Protein AF-A0AAE9SAF4-F1 (afdb_monomer)

pLDDT: mean 91.02, std 10.52, range [44.28, 98.19]

Mean predicted aligned error: 6.76 Å

Secondary structure (DSSP, 8-state):
----PPPHHHHHHHHHHHHHHHHHHHHHHHHHHHHHHHHHHHHHHHHTTT----HHIIIIIS----TTHHHHHHHHHHHHHHHHH--PPPPPP--

Sequence (95 aa):
MKTMRLSDSEAQIILERRAEQHHKKATFAFQVKSIQVANAYFEWAKKNSFLEPTFGTFVNSFCYEGDDKQLMQKAVLEIWHLVFSLQIPMEKPQC

Solvent-accessible surface area (backbone atoms only — not comparable to full-atom values): 5666 Å² total; per-residue (Å²): 132,86,80,82,75,72,50,72,67,58,48,48,54,51,51,52,53,50,51,51,54,50,48,55,51,53,51,52,52,48,56,56,48,31,54,54,50,33,51,54,47,50,62,50,18,68,77,57,82,60,56,71,58,43,70,65,46,38,43,72,72,68,55,54,80,56,96,53,41,73,62,44,39,51,50,27,36,54,51,48,56,56,60,72,72,58,80,80,81,80,79,76,81,83,128

Radius of gyration: 21.85 Å; Cα contacts (8 Å, |Δi|>4): 40; chains: 1; bounding box: 63×38×54 Å

Foldseek 3Di:
DPPPDDDPVRVVVVVVVVVVVVVVVVVVVLLVVLVVVLVVVQVVCVVVVNDQLDLCCVCPVVNDDDPCSVVSSVSSNVVVVVVVVDDDDDDDPDD

Organism: Acinetobacter pittii (NCBI:txid48296)

Structure (mmCIF, N/CA/C/O backbone):
data_AF-A0AAE9SAF4-F1
#
_entry.id   AF-A0AAE9SAF4-F1
#
loop_
_atom_site.group_PDB
_atom_site.id
_atom_site.type_symbol
_atom_site.label_atom_id
_atom_site.label_alt_id
_atom_site.label_comp_id
_atom_site.label_asym_id
_atom_site.label_entity_id
_atom_site.label_seq_id
_atom_site.pdbx_PDB_ins_code
_atom_site.Cartn_x
_atom_site.Cartn_y
_atom_site.Cartn_z
_atom_site.occupancy
_atom_site.B_iso_or_equiv
_atom_site.auth_seq_id
_atom_site.auth_comp_id
_atom_site.auth_asym_id
_atom_site.auth_atom_id
_atom_site.pdbx_PDB_model_num
ATOM 1 N N . MET A 1 1 ? -37.062 -11.584 32.138 1.00 44.28 1 MET A N 1
ATOM 2 C CA . MET A 1 1 ? -35.667 -11.397 31.678 1.00 44.28 1 MET A CA 1
ATOM 3 C C . MET A 1 1 ? -35.086 -10.184 32.390 1.00 44.28 1 MET A C 1
ATOM 5 O O . MET A 1 1 ? -35.651 -9.109 32.256 1.00 44.28 1 MET A O 1
ATOM 9 N N . LYS A 1 2 ? -34.023 -10.340 33.191 1.00 47.03 2 LYS A N 1
ATOM 10 C CA . LYS A 1 2 ? -33.295 -9.192 33.760 1.00 47.03 2 LYS A CA 1
ATOM 11 C C . LYS A 1 2 ? -32.511 -8.536 32.622 1.00 47.03 2 LYS A C 1
ATOM 13 O O . LYS A 1 2 ? -31.572 -9.138 32.114 1.00 47.03 2 LYS A O 1
ATOM 18 N N . THR A 1 3 ? -32.897 -7.336 32.203 1.00 56.91 3 THR A N 1
ATOM 19 C CA . THR A 1 3 ? -32.054 -6.505 31.338 1.00 56.91 3 THR A CA 1
ATOM 20 C C . THR A 1 3 ? -30.852 -6.052 32.156 1.00 56.91 3 THR A C 1
ATOM 22 O O . THR A 1 3 ? -30.992 -5.212 33.045 1.00 56.91 3 THR A O 1
ATOM 25 N N . MET A 1 4 ? -29.690 -6.648 31.899 1.00 67.44 4 MET A N 1
ATOM 26 C CA . MET A 1 4 ? -28.419 -6.202 32.462 1.00 67.44 4 MET A CA 1
ATOM 27 C C . MET A 1 4 ? -28.106 -4.839 31.832 1.00 67.44 4 MET A C 1
ATOM 29 O O . MET A 1 4 ? -27.768 -4.761 30.653 1.00 67.44 4 MET A O 1
ATOM 33 N N . ARG A 1 5 ? -28.337 -3.753 32.576 1.00 80.62 5 ARG A N 1
ATOM 34 C CA . ARG A 1 5 ? -27.937 -2.411 32.147 1.00 80.62 5 ARG A CA 1
ATOM 35 C C . ARG A 1 5 ? -26.446 -2.279 32.422 1.00 80.62 5 ARG A C 1
ATOM 37 O O . ARG A 1 5 ? -26.041 -2.380 33.575 1.00 80.62 5 ARG A O 1
ATOM 44 N N . LEU A 1 6 ? -25.666 -2.112 31.359 1.00 81.50 6 LEU A N 1
ATOM 45 C CA . LEU A 1 6 ? -24.255 -1.755 31.463 1.00 81.50 6 LEU A CA 1
ATOM 46 C C . LEU A 1 6 ? -24.149 -0.406 32.175 1.00 81.50 6 LEU A C 1
ATOM 48 O O . LEU A 1 6 ? -24.960 0.486 31.915 1.00 81.50 6 LEU A O 1
ATOM 52 N N . SER A 1 7 ? -23.164 -0.259 33.053 1.00 88.25 7 SER A N 1
ATOM 53 C CA . SER A 1 7 ? -22.745 1.068 33.498 1.00 88.25 7 SER A CA 1
ATOM 54 C C . SER A 1 7 ? -22.079 1.828 32.347 1.00 88.25 7 SER A C 1
ATOM 56 O O . SER A 1 7 ? -21.577 1.225 31.394 1.00 88.25 7 SER A O 1
ATOM 58 N N . ASP A 1 8 ? -22.046 3.156 32.438 1.00 87.88 8 ASP A N 1
ATOM 59 C CA . ASP A 1 8 ? -21.440 4.000 31.402 1.00 87.88 8 ASP A CA 1
ATOM 60 C C . ASP A 1 8 ? -19.954 3.664 31.187 1.00 87.88 8 ASP A C 1
ATOM 62 O O . ASP A 1 8 ? -19.467 3.677 30.057 1.00 87.88 8 ASP A O 1
ATOM 66 N N . SER A 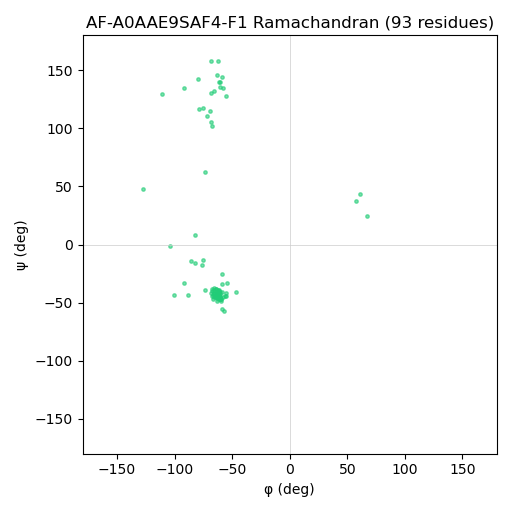1 9 ? -19.241 3.272 32.249 1.00 89.12 9 SER A N 1
ATOM 67 C CA . SER A 1 9 ? -17.843 2.833 32.164 1.00 89.12 9 SER A CA 1
ATOM 68 C C . SER A 1 9 ? -17.693 1.494 31.436 1.00 89.12 9 SER A C 1
ATOM 70 O O . SER A 1 9 ? -16.810 1.347 30.593 1.00 89.12 9 SER A O 1
ATOM 72 N N . GLU A 1 10 ? -18.569 0.522 31.697 1.00 89.12 10 GLU A N 1
ATOM 73 C CA . GLU A 1 10 ? -18.572 -0.756 30.976 1.00 89.12 10 GLU A CA 1
ATOM 74 C C . GLU A 1 10 ? -18.939 -0.569 29.500 1.00 89.12 10 GLU A C 1
ATOM 76 O O . GLU A 1 10 ? -18.330 -1.191 28.625 1.00 89.12 10 GLU A O 1
ATOM 81 N N . ALA A 1 11 ? -19.897 0.314 29.205 1.00 90.44 11 ALA A N 1
ATOM 82 C CA . ALA A 1 11 ? -20.262 0.667 27.838 1.00 90.44 11 ALA A CA 1
ATOM 83 C C . ALA A 1 11 ? -19.083 1.313 27.093 1.00 90.44 11 ALA A C 1
ATOM 85 O O . ALA A 1 11 ? -18.784 0.915 25.964 1.00 90.44 11 ALA A O 1
ATOM 86 N N . GLN A 1 12 ? -18.370 2.237 27.742 1.00 92.88 12 GLN A N 1
ATOM 87 C CA . GLN A 1 12 ? -17.194 2.895 27.178 1.00 92.88 12 GLN A CA 1
ATOM 88 C C . GLN A 1 12 ? -16.078 1.892 26.850 1.00 92.88 12 GLN A C 1
ATOM 90 O O . GLN A 1 12 ? -15.579 1.879 25.724 1.00 92.88 12 GLN A O 1
ATOM 95 N N . ILE A 1 13 ? -15.760 0.973 27.770 1.00 93.50 13 ILE A N 1
ATOM 96 C CA . ILE A 1 13 ? -14.756 -0.082 27.540 1.00 93.50 13 ILE A CA 1
ATOM 97 C C . ILE A 1 13 ? -15.138 -0.957 26.336 1.00 93.50 13 ILE A C 1
ATOM 99 O O . ILE A 1 13 ? -14.285 -1.342 25.533 1.00 93.50 13 ILE A O 1
ATOM 103 N N . ILE A 1 14 ? -16.422 -1.294 26.189 1.00 91.94 14 ILE A N 1
ATOM 104 C CA . ILE A 1 14 ? -16.902 -2.091 25.053 1.00 91.94 14 ILE A CA 1
ATOM 105 C C . ILE A 1 14 ? -16.748 -1.319 23.738 1.00 91.94 14 ILE A C 1
ATOM 107 O O . ILE A 1 14 ? -16.325 -1.908 22.739 1.00 91.94 14 ILE A O 1
ATOM 111 N N . LEU A 1 15 ? -17.083 -0.028 23.717 1.00 94.12 15 LEU A N 1
ATOM 112 C CA . LEU A 1 15 ? -16.950 0.815 22.527 1.00 94.12 15 LEU A CA 1
ATOM 113 C C . LEU A 1 15 ? -15.487 0.975 22.110 1.00 94.12 15 LEU A C 1
ATOM 115 O O . LEU A 1 15 ? -15.174 0.779 20.936 1.00 94.12 15 LEU A O 1
ATOM 119 N N . GLU A 1 16 ? -14.591 1.234 23.060 1.00 94.81 16 GLU A N 1
ATOM 120 C CA . GLU A 1 16 ? -13.151 1.343 22.808 1.00 94.81 16 GLU A CA 1
ATOM 121 C C . GLU A 1 16 ? -12.584 0.048 22.226 1.00 94.81 16 GLU A C 1
ATOM 123 O O . GLU A 1 16 ? -11.930 0.066 21.183 1.00 94.81 16 GLU A O 1
ATOM 128 N N . ARG A 1 17 ? -12.921 -1.104 22.820 1.00 94.94 17 ARG A N 1
ATOM 129 C CA . ARG A 1 17 ? -12.491 -2.412 22.301 1.00 94.94 17 ARG A CA 1
ATOM 130 C C . ARG A 1 17 ? -13.018 -2.683 20.894 1.00 94.94 17 ARG A C 1
ATOM 132 O O . ARG A 1 17 ? -12.305 -3.250 20.067 1.00 94.94 17 ARG A O 1
ATOM 139 N N . ARG A 1 18 ? -14.261 -2.292 20.593 1.00 94.06 18 ARG A N 1
ATOM 140 C CA . ARG A 1 18 ? -14.830 -2.430 19.241 1.00 94.06 18 ARG A CA 1
ATOM 141 C C . ARG A 1 18 ? -14.117 -1.527 18.240 1.00 94.06 18 ARG A C 1
ATOM 143 O O . ARG A 1 18 ? -13.806 -1.988 17.143 1.00 94.06 18 ARG A O 1
ATOM 150 N N . ALA A 1 19 ? -13.836 -0.282 18.617 1.00 95.12 19 ALA A N 1
ATOM 151 C CA . ALA A 1 19 ? -13.090 0.656 17.788 1.00 95.12 19 ALA A CA 1
ATOM 152 C C . ALA A 1 19 ? -11.673 0.138 17.501 1.00 95.12 19 ALA A C 1
ATOM 154 O O . ALA A 1 19 ? -11.245 0.136 16.349 1.00 95.12 19 ALA A O 1
ATOM 155 N N . GLU A 1 20 ? -10.985 -0.399 18.511 1.00 95.94 20 GLU A N 1
ATOM 156 C CA . GLU A 1 20 ? -9.660 -1.005 18.361 1.00 95.94 20 GLU A CA 1
ATOM 157 C C . GLU A 1 20 ? -9.687 -2.203 17.399 1.00 95.94 20 GLU A C 1
ATOM 159 O O . GLU A 1 20 ? -8.864 -2.303 16.486 1.00 95.94 20 GLU A O 1
ATOM 164 N N . GLN A 1 21 ? -10.659 -3.106 17.556 1.00 95.81 21 GLN A N 1
ATOM 165 C CA . GLN A 1 21 ? -10.818 -4.253 16.660 1.00 95.81 21 GLN A CA 1
ATOM 166 C C . GLN A 1 21 ? -11.127 -3.825 15.223 1.00 95.81 21 GLN A C 1
ATOM 168 O O . GLN A 1 21 ? -10.581 -4.400 14.279 1.00 95.81 21 GLN A O 1
ATOM 173 N N . HIS A 1 22 ? -11.990 -2.824 15.047 1.00 95.88 22 HIS A N 1
ATOM 174 C CA . HIS A 1 22 ? -12.305 -2.278 13.733 1.00 95.88 22 HIS A CA 1
ATOM 175 C C . HIS A 1 22 ? -11.069 -1.641 13.090 1.00 95.88 22 HIS A C 1
ATOM 177 O O . HIS A 1 22 ? -10.771 -1.919 11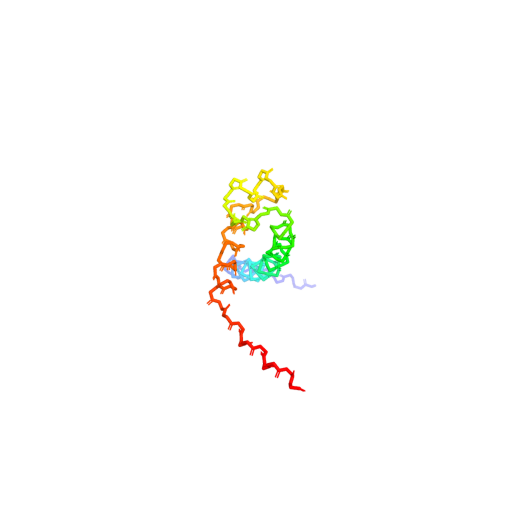.931 1.00 95.88 22 HIS A O 1
ATOM 183 N N . HIS A 1 23 ? -10.305 -0.863 13.859 1.00 95.88 23 HIS A N 1
ATOM 184 C CA . HIS A 1 23 ? -9.063 -0.256 13.400 1.00 95.88 23 HIS A CA 1
ATOM 185 C C . HIS A 1 23 ? -8.047 -1.316 12.965 1.00 95.88 23 HIS A C 1
ATOM 187 O O . HIS A 1 23 ? -7.544 -1.245 11.851 1.00 95.88 23 HIS A O 1
ATOM 193 N N . LYS A 1 24 ? -7.812 -2.359 13.772 1.00 96.69 24 LYS A N 1
ATOM 194 C CA . LYS A 1 24 ? -6.910 -3.469 13.410 1.00 96.69 24 LYS A CA 1
ATOM 195 C C . LYS A 1 24 ? -7.301 -4.130 12.085 1.00 96.69 24 LYS A C 1
ATOM 197 O O . LYS A 1 24 ? -6.439 -4.372 11.243 1.00 96.69 24 LYS A O 1
ATOM 202 N N . LYS A 1 25 ? -8.598 -4.385 11.876 1.00 96.62 25 LYS A N 1
ATOM 203 C CA . LYS A 1 25 ? -9.109 -4.956 10.619 1.00 96.62 25 LYS A CA 1
ATOM 204 C C . LYS A 1 25 ? -8.922 -4.006 9.437 1.00 96.62 25 LYS A C 1
ATOM 206 O O . LYS A 1 25 ? -8.464 -4.446 8.387 1.00 96.62 25 LYS A O 1
ATOM 211 N N . ALA A 1 26 ? -9.245 -2.725 9.608 1.00 95.75 26 ALA A N 1
ATOM 212 C CA . ALA A 1 26 ? -9.073 -1.711 8.570 1.00 95.75 26 ALA A CA 1
ATOM 213 C C . ALA A 1 26 ? -7.593 -1.537 8.191 1.00 95.75 26 ALA A C 1
ATOM 215 O O . ALA A 1 26 ? -7.266 -1.486 7.009 1.00 95.75 26 ALA A O 1
ATOM 216 N N . THR A 1 27 ? -6.696 -1.537 9.178 1.00 96.56 27 THR A N 1
ATOM 217 C CA . THR A 1 27 ? -5.246 -1.471 8.968 1.00 96.56 27 THR A CA 1
ATOM 218 C C . THR A 1 27 ? -4.741 -2.680 8.189 1.00 96.56 27 THR A C 1
ATOM 220 O O . THR A 1 27 ? -4.010 -2.511 7.217 1.00 96.56 27 THR A O 1
ATOM 223 N N . PHE A 1 28 ? -5.165 -3.894 8.547 1.00 97.44 28 PHE A N 1
ATOM 224 C CA . PHE A 1 28 ? -4.781 -5.088 7.792 1.00 97.44 28 PHE A CA 1
ATOM 225 C C . PHE A 1 28 ? -5.321 -5.060 6.353 1.00 97.44 28 PHE A C 1
ATOM 227 O O . PHE A 1 28 ? -4.592 -5.352 5.408 1.00 97.44 28 PHE A O 1
ATOM 234 N N . ALA A 1 29 ? -6.576 -4.642 6.163 1.00 97.56 29 ALA A N 1
ATOM 235 C CA . ALA A 1 29 ? -7.155 -4.479 4.831 1.00 97.56 29 ALA A CA 1
ATOM 236 C C . ALA A 1 29 ? -6.375 -3.452 3.991 1.00 97.56 29 ALA A C 1
ATOM 238 O O . ALA A 1 29 ? -6.107 -3.699 2.815 1.00 97.56 29 ALA A O 1
ATOM 23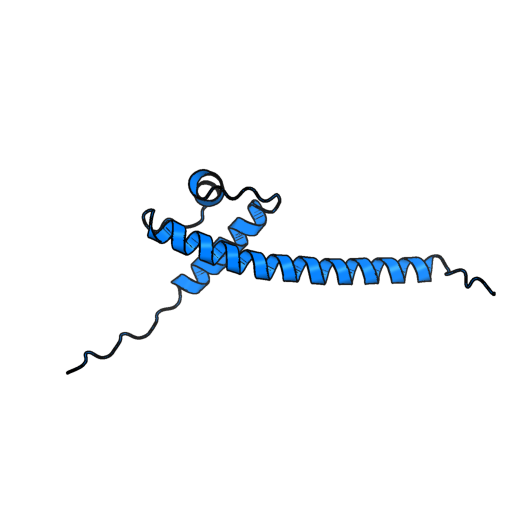9 N N . PHE A 1 30 ? -5.954 -2.338 4.598 1.00 97.69 30 PHE A N 1
ATOM 240 C CA . PHE A 1 30 ? -5.099 -1.344 3.952 1.00 97.69 30 PHE A CA 1
ATOM 241 C C . PHE A 1 30 ? -3.739 -1.932 3.545 1.00 97.69 30 PHE A C 1
ATOM 243 O O . PHE A 1 30 ? -3.311 -1.722 2.415 1.00 97.69 30 PHE A O 1
ATOM 250 N N . GLN A 1 31 ? -3.087 -2.705 4.420 1.00 97.38 31 GLN A N 1
ATOM 251 C CA . GLN A 1 31 ? -1.800 -3.353 4.128 1.00 97.38 31 GLN A CA 1
ATOM 252 C C . GLN A 1 31 ? -1.890 -4.335 2.953 1.00 97.38 31 GLN A C 1
ATOM 254 O O . GLN A 1 31 ? -1.030 -4.351 2.079 1.00 97.38 31 GLN A O 1
ATOM 259 N N . VAL A 1 32 ? -2.944 -5.151 2.901 1.00 98.06 32 VAL A N 1
ATOM 260 C CA . VAL A 1 32 ? -3.154 -6.072 1.774 1.00 98.06 32 VAL A CA 1
ATOM 261 C C . VAL A 1 32 ? -3.401 -5.288 0.485 1.00 98.06 32 VAL A C 1
ATOM 263 O O . VAL A 1 32 ? -2.802 -5.587 -0.550 1.00 98.06 32 VAL A O 1
ATOM 266 N N . LYS A 1 33 ? -4.244 -4.252 0.552 1.00 97.94 33 LYS A N 1
ATOM 267 C CA . LYS A 1 33 ? -4.545 -3.386 -0.591 1.00 97.94 33 LYS A CA 1
ATOM 268 C C . LYS A 1 33 ? -3.292 -2.674 -1.103 1.00 97.94 33 LYS A C 1
ATOM 270 O O . LYS A 1 33 ? -3.105 -2.608 -2.313 1.00 97.94 33 LYS A O 1
ATOM 275 N N . SER A 1 34 ? -2.411 -2.185 -0.228 1.00 98.12 34 SER A N 1
ATOM 276 C CA . SER A 1 34 ? -1.194 -1.485 -0.654 1.00 98.12 34 SER A CA 1
ATOM 277 C C . SER A 1 34 ? -0.235 -2.380 -1.427 1.00 98.12 34 SER A C 1
ATOM 279 O O . SER A 1 34 ? 0.306 -1.943 -2.438 1.00 98.12 34 SER A O 1
ATOM 281 N N . ILE A 1 35 ? -0.100 -3.649 -1.039 1.00 98.19 35 ILE A N 1
ATOM 282 C CA . ILE A 1 35 ? 0.688 -4.636 -1.790 1.00 98.19 35 ILE A CA 1
ATOM 283 C C . ILE A 1 35 ? 0.079 -4.879 -3.178 1.00 98.19 35 ILE A C 1
ATOM 285 O O . ILE A 1 35 ? 0.793 -4.893 -4.180 1.00 98.19 35 ILE A O 1
ATOM 289 N N . GLN A 1 36 ? -1.245 -5.037 -3.258 1.00 98.12 36 GLN A N 1
ATOM 290 C CA . GLN A 1 36 ? -1.943 -5.249 -4.532 1.00 98.12 36 GLN A CA 1
ATOM 291 C C . GLN A 1 36 ? -1.786 -4.051 -5.474 1.00 98.12 36 GLN A C 1
ATOM 293 O O . GLN A 1 36 ? -1.486 -4.223 -6.656 1.00 98.12 36 GLN A O 1
ATOM 298 N N . VAL A 1 37 ? -1.957 -2.838 -4.946 1.00 98.06 37 VAL A N 1
ATOM 299 C CA . VAL A 1 37 ? -1.805 -1.598 -5.711 1.00 98.06 37 VAL A CA 1
ATOM 300 C C . VAL A 1 37 ? -0.349 -1.382 -6.118 1.00 98.06 37 VAL A C 1
ATOM 302 O O . VAL A 1 37 ? -0.109 -0.976 -7.250 1.00 98.06 37 VAL A O 1
ATOM 305 N N . ALA A 1 38 ? 0.623 -1.707 -5.260 1.00 98.00 38 ALA A N 1
ATOM 306 C CA . ALA A 1 38 ? 2.039 -1.642 -5.615 1.00 98.00 38 ALA A CA 1
ATOM 307 C C . ALA A 1 38 ? 2.359 -2.566 -6.794 1.00 98.00 38 ALA A C 1
ATOM 309 O O . ALA A 1 38 ? 2.973 -2.126 -7.762 1.00 98.00 38 ALA A O 1
ATOM 310 N N . ASN A 1 39 ? 1.863 -3.805 -6.774 1.00 97.38 39 ASN A N 1
ATOM 311 C CA . ASN A 1 39 ? 2.041 -4.729 -7.892 1.00 97.38 39 ASN A CA 1
ATOM 312 C C . ASN A 1 39 ? 1.398 -4.201 -9.190 1.00 97.38 39 ASN A C 1
ATOM 314 O O . ASN A 1 39 ? 2.020 -4.221 -10.250 1.00 97.38 39 ASN A O 1
ATOM 318 N N . ALA A 1 40 ? 0.174 -3.666 -9.108 1.00 97.06 40 ALA A N 1
ATOM 319 C CA . ALA A 1 40 ? -0.490 -3.047 -10.256 1.00 97.06 40 ALA A CA 1
ATOM 320 C C . ALA A 1 40 ? 0.295 -1.839 -10.800 1.00 97.06 40 ALA A C 1
ATOM 322 O O . ALA A 1 40 ? 0.422 -1.676 -12.015 1.00 97.06 40 ALA A O 1
ATOM 323 N N . TYR A 1 41 ? 0.861 -1.023 -9.907 1.00 97.31 41 TYR A N 1
ATOM 324 C CA . TYR A 1 41 ? 1.712 0.099 -10.279 1.00 97.31 41 TYR A CA 1
ATOM 325 C C . TYR A 1 41 ? 3.007 -0.374 -10.946 1.00 97.31 41 TYR A C 1
ATOM 327 O O . TYR A 1 41 ? 3.399 0.201 -11.953 1.00 97.31 41 TYR A O 1
ATOM 335 N N . PHE A 1 42 ? 3.657 -1.431 -10.448 1.00 95.44 42 PHE A N 1
ATOM 336 C CA . PHE A 1 42 ? 4.890 -1.970 -11.039 1.00 95.44 42 PHE A CA 1
ATOM 337 C C . PHE A 1 42 ? 4.660 -2.438 -12.481 1.00 95.44 42 PHE A C 1
ATOM 339 O O . PHE A 1 42 ? 5.427 -2.089 -13.381 1.00 95.44 42 PHE A O 1
ATOM 346 N N . GLU A 1 43 ? 3.567 -3.164 -12.723 1.00 95.81 43 GLU A N 1
ATOM 347 C CA . GLU A 1 43 ? 3.179 -3.610 -14.065 1.00 95.81 43 GLU A CA 1
ATOM 348 C C . GLU A 1 43 ? 2.857 -2.442 -15.004 1.00 95.81 43 GLU A C 1
ATOM 350 O O . GLU A 1 43 ? 3.214 -2.460 -16.187 1.00 95.81 43 GLU A O 1
ATOM 355 N N . TRP A 1 44 ? 2.205 -1.399 -14.488 1.00 96.69 44 TRP A N 1
ATOM 356 C CA . TRP A 1 44 ? 1.974 -0.174 -15.243 1.00 96.69 44 TRP A CA 1
ATOM 357 C C . TRP A 1 44 ? 3.288 0.568 -15.536 1.00 96.69 44 TRP A C 1
ATOM 359 O O . TRP A 1 44 ? 3.541 0.927 -16.686 1.00 96.69 44 TRP A O 1
ATOM 369 N N . ALA A 1 45 ? 4.159 0.741 -14.541 1.00 95.44 45 ALA A N 1
ATOM 370 C CA . ALA A 1 45 ? 5.427 1.456 -14.660 1.00 95.44 45 ALA A CA 1
ATOM 371 C C . ALA A 1 45 ? 6.358 0.771 -15.666 1.00 95.44 45 ALA A C 1
ATOM 373 O O . ALA A 1 45 ? 6.956 1.446 -16.502 1.00 95.44 45 ALA A O 1
ATOM 374 N N . LYS A 1 46 ? 6.400 -0.567 -15.685 1.00 93.44 46 LYS A N 1
ATOM 375 C CA . LYS A 1 46 ? 7.148 -1.353 -16.679 1.00 93.44 46 LYS A CA 1
ATOM 376 C C . LYS A 1 46 ? 6.789 -0.999 -18.126 1.00 93.44 46 LYS A C 1
ATOM 378 O O . LYS A 1 46 ? 7.656 -1.034 -18.993 1.00 93.44 46 LYS A O 1
ATOM 383 N N . LYS A 1 47 ? 5.531 -0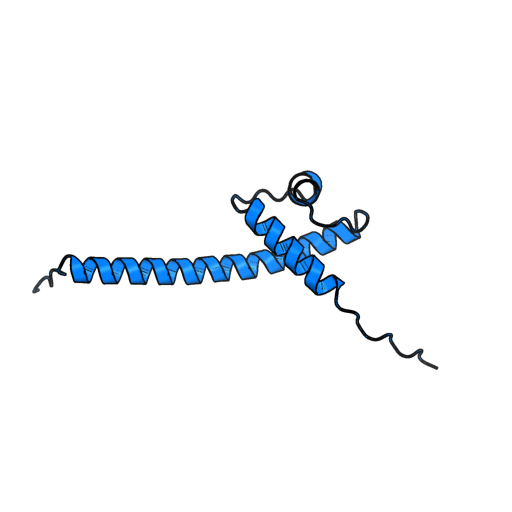.636 -18.389 1.00 94.00 47 LYS A N 1
ATOM 384 C CA . LYS A 1 47 ? 5.043 -0.227 -19.720 1.00 94.00 47 LYS A CA 1
ATOM 385 C C . LYS A 1 47 ? 5.259 1.262 -20.012 1.00 94.00 47 LYS A C 1
ATOM 387 O O . LYS A 1 47 ? 5.147 1.666 -21.163 1.00 94.00 47 LYS A O 1
ATOM 392 N N . ASN A 1 48 ? 5.563 2.063 -18.991 1.00 90.69 48 ASN A N 1
ATOM 393 C CA . ASN A 1 48 ? 5.589 3.526 -19.038 1.00 90.69 48 ASN A CA 1
ATOM 394 C C . ASN A 1 48 ? 6.923 4.084 -18.519 1.00 90.69 48 ASN A C 1
ATOM 396 O O . ASN A 1 48 ? 6.943 4.988 -17.690 1.00 90.69 48 ASN A O 1
ATOM 400 N N . SER A 1 49 ? 8.045 3.538 -18.994 1.00 89.19 49 SER A N 1
ATOM 401 C CA . SER A 1 49 ? 9.399 4.042 -18.693 1.00 89.19 49 SER A CA 1
ATOM 402 C C . SER A 1 49 ? 9.854 3.902 -17.236 1.00 89.19 49 SER A C 1
ATOM 404 O O . SER A 1 49 ? 10.741 4.630 -16.800 1.00 89.19 49 SER A O 1
ATOM 406 N N . PHE A 1 50 ? 9.288 2.951 -16.490 1.00 87.25 50 PHE A N 1
ATOM 407 C CA . PHE A 1 50 ? 9.732 2.593 -15.139 1.00 87.25 50 PHE A CA 1
ATOM 408 C C . PHE A 1 50 ? 9.707 3.768 -14.143 1.00 87.25 50 PHE A C 1
ATOM 410 O O . PHE A 1 50 ? 10.575 3.905 -13.283 1.00 87.25 50 PHE A O 1
ATOM 417 N N . LEU A 1 51 ? 8.695 4.631 -14.266 1.00 90.44 51 LEU A N 1
ATOM 418 C CA . LEU A 1 51 ? 8.558 5.828 -13.440 1.00 90.44 51 LEU A CA 1
ATOM 419 C C . LEU A 1 51 ? 8.252 5.487 -11.978 1.00 90.44 51 LEU A C 1
ATOM 421 O O . LEU A 1 51 ? 7.289 4.780 -11.676 1.00 90.44 51 LEU A O 1
ATOM 425 N N . GLU A 1 52 ? 9.017 6.084 -11.070 1.00 93.25 52 GLU A N 1
ATOM 426 C CA . GLU A 1 52 ? 8.794 6.010 -9.627 1.00 93.25 52 GLU A CA 1
ATOM 427 C C . GLU A 1 52 ? 7.402 6.564 -9.243 1.00 93.25 52 GLU A C 1
ATOM 429 O O . GLU A 1 52 ? 6.938 7.536 -9.861 1.00 93.25 52 GLU A O 1
ATOM 434 N N . PRO A 1 53 ? 6.715 5.983 -8.235 1.00 93.75 53 PRO A N 1
ATOM 435 C CA . PRO A 1 53 ? 5.371 6.389 -7.814 1.00 93.75 53 PRO A CA 1
ATOM 436 C C . PRO A 1 53 ? 5.365 7.720 -7.058 1.00 93.75 53 PRO A C 1
ATOM 438 O O . PRO A 1 53 ? 4.956 7.786 -5.904 1.00 93.75 53 PRO A O 1
ATOM 441 N N . THR A 1 54 ? 5.776 8.815 -7.699 1.00 94.75 54 THR A N 1
ATOM 442 C CA . THR A 1 54 ? 5.549 10.168 -7.170 1.00 94.75 54 THR A CA 1
ATOM 443 C C . THR A 1 54 ? 4.049 10.449 -7.075 1.00 94.75 54 THR A C 1
ATOM 445 O O . THR A 1 54 ? 3.257 9.842 -7.795 1.00 94.75 54 THR A O 1
ATOM 448 N N . PHE A 1 55 ? 3.626 11.400 -6.238 1.00 91.88 55 PHE A N 1
ATOM 449 C CA . PHE A 1 55 ? 2.200 11.735 -6.119 1.00 91.88 55 PHE A CA 1
ATOM 450 C C . PHE A 1 55 ? 1.558 12.109 -7.464 1.00 91.88 55 PHE A C 1
ATOM 452 O O . PHE A 1 55 ? 0.460 11.649 -7.770 1.00 91.88 55 PHE A O 1
ATOM 459 N N . GLY A 1 56 ? 2.266 12.884 -8.293 1.00 91.75 56 GLY A N 1
ATOM 460 C CA . GLY A 1 56 ? 1.795 13.259 -9.625 1.00 91.75 56 GLY A CA 1
ATOM 461 C C . GLY A 1 56 ? 1.637 12.050 -10.542 1.00 91.75 56 GLY A C 1
ATOM 462 O O . GLY A 1 56 ? 0.577 11.873 -11.132 1.00 91.75 56 GLY A O 1
ATOM 463 N N . THR A 1 57 ? 2.648 11.182 -10.615 1.00 93.19 57 THR A N 1
ATOM 464 C CA . THR A 1 57 ? 2.581 9.969 -11.442 1.00 93.19 57 THR A CA 1
ATOM 465 C C . THR A 1 57 ? 1.488 9.019 -10.952 1.00 93.19 57 THR A C 1
ATOM 467 O O . THR A 1 57 ? 0.707 8.503 -11.746 1.00 93.19 57 THR A O 1
ATOM 470 N N . PHE A 1 58 ? 1.394 8.819 -9.639 1.00 95.12 58 PHE A N 1
ATOM 471 C CA . PHE A 1 58 ? 0.474 7.874 -9.015 1.00 95.12 58 PHE A CA 1
ATOM 472 C C . PHE A 1 58 ? -0.999 8.281 -9.167 1.00 95.12 58 PHE A C 1
ATOM 474 O O . PHE A 1 58 ? -1.855 7.437 -9.425 1.00 95.12 58 PHE A O 1
ATOM 481 N N . VAL A 1 59 ? -1.305 9.574 -9.034 1.00 93.31 59 VAL A N 1
ATOM 482 C CA . VAL A 1 59 ? -2.685 10.068 -9.145 1.00 93.31 59 VAL A CA 1
ATOM 483 C C . VAL A 1 59 ? -3.051 10.413 -10.585 1.00 93.31 59 VAL A C 1
ATOM 485 O O . VAL A 1 59 ? -4.139 10.060 -11.016 1.00 93.31 59 VAL A O 1
ATOM 488 N N . ASN A 1 60 ? -2.173 11.073 -11.344 1.00 92.00 60 ASN A N 1
ATOM 489 C CA . ASN A 1 60 ? -2.549 11.611 -12.656 1.00 92.00 60 ASN A CA 1
ATOM 490 C C . ASN A 1 60 ? -2.273 10.643 -13.810 1.00 92.00 60 ASN A C 1
ATOM 492 O O . ASN A 1 60 ? -3.004 10.662 -14.794 1.00 92.00 60 ASN A O 1
ATOM 496 N N . SER A 1 61 ? -1.217 9.831 -13.716 1.00 93.50 61 SER A N 1
ATOM 497 C CA . SER A 1 61 ? -0.808 8.937 -14.811 1.00 93.50 61 SER A CA 1
ATOM 498 C C . SER A 1 61 ? -1.275 7.502 -14.580 1.00 93.50 61 SER A C 1
ATOM 500 O O . SER A 1 61 ? -1.777 6.855 -15.494 1.00 93.50 61 SER A O 1
ATOM 502 N N . PHE A 1 62 ? -1.122 7.009 -13.350 1.00 94.88 62 PHE A N 1
ATOM 503 C CA . PHE A 1 62 ? -1.631 5.705 -12.930 1.00 94.88 62 PHE A CA 1
ATOM 504 C C . PHE A 1 62 ? -3.124 5.746 -12.552 1.00 94.88 62 PHE A C 1
ATOM 506 O O . PHE A 1 62 ? -3.770 4.703 -12.528 1.00 94.88 62 PHE A O 1
ATOM 513 N N . CYS A 1 63 ? -3.686 6.940 -12.326 1.00 94.81 63 CYS A N 1
ATOM 514 C CA . CYS A 1 63 ? -5.116 7.159 -12.080 1.00 94.81 63 CYS A CA 1
ATOM 515 C C . CYS A 1 63 ? -5.659 6.449 -10.828 1.00 94.81 63 CYS A C 1
ATOM 517 O O . CYS A 1 63 ? -6.742 5.868 -10.855 1.00 94.81 63 CYS A O 1
ATOM 519 N N . TYR A 1 64 ? -4.930 6.484 -9.707 1.00 95.56 64 TYR A N 1
ATOM 520 C CA . TYR A 1 64 ? -5.468 5.979 -8.442 1.00 95.56 64 TYR A CA 1
ATOM 521 C C . TYR A 1 64 ? -6.495 6.951 -7.826 1.00 95.56 64 TYR A C 1
ATOM 523 O O . TYR A 1 64 ? -6.148 8.063 -7.423 1.00 95.56 64 TYR A O 1
ATOM 531 N N . GLU A 1 65 ? -7.746 6.503 -7.683 1.00 93.06 65 GLU A N 1
ATOM 532 C CA . GLU A 1 65 ? -8.886 7.345 -7.268 1.00 93.06 65 GLU A CA 1
ATOM 533 C C . GLU A 1 65 ? -9.342 7.160 -5.809 1.00 93.06 65 GLU A C 1
ATOM 535 O O . GLU A 1 65 ? -10.266 7.836 -5.367 1.00 93.06 65 GLU A O 1
ATOM 540 N N . GLY A 1 66 ? -8.717 6.269 -5.035 1.00 92.38 66 GLY A N 1
ATOM 541 C CA . GLY A 1 66 ? -9.145 6.011 -3.655 1.00 92.38 66 GLY A CA 1
ATOM 542 C C . GLY A 1 66 ? -9.007 7.231 -2.732 1.00 92.38 66 GLY A C 1
ATOM 543 O O . GLY A 1 66 ? -8.050 8.000 -2.838 1.00 92.38 66 GLY A O 1
ATOM 544 N N . ASP A 1 67 ? -9.918 7.373 -1.764 1.00 94.12 67 ASP A N 1
ATOM 545 C CA . ASP A 1 67 ? -9.876 8.449 -0.754 1.00 94.12 67 ASP A CA 1
ATOM 546 C C . ASP A 1 67 ? -8.577 8.436 0.074 1.00 94.12 67 ASP A C 1
ATOM 548 O O . ASP A 1 67 ? -8.105 9.461 0.565 1.00 94.12 67 ASP A O 1
ATOM 552 N N . ASP A 1 68 ? -7.948 7.266 0.169 1.00 95.06 68 ASP A N 1
ATOM 553 C CA . ASP A 1 68 ? -6.666 7.003 0.813 1.00 95.06 68 ASP A CA 1
ATOM 554 C C . ASP A 1 68 ? -5.445 7.334 -0.069 1.00 95.06 68 ASP A C 1
ATOM 556 O O . ASP A 1 68 ? -4.324 7.028 0.330 1.00 95.06 68 ASP A O 1
ATOM 560 N N . LYS A 1 69 ? -5.610 7.973 -1.239 1.00 94.69 69 LYS A N 1
ATOM 561 C CA . LYS A 1 69 ? -4.551 8.195 -2.252 1.00 94.69 69 LYS A CA 1
ATOM 562 C C . LYS A 1 69 ? -3.217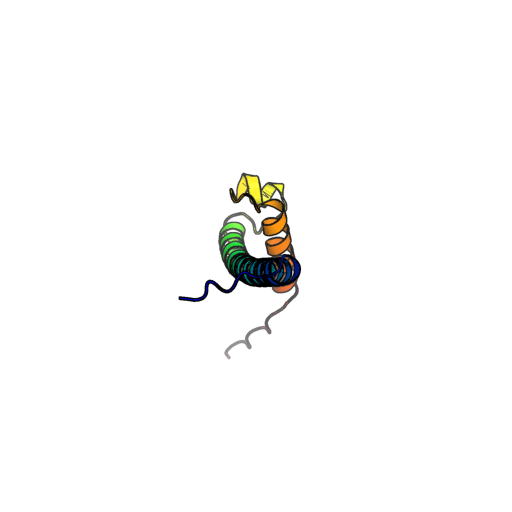 8.706 -1.722 1.00 94.69 69 LYS A C 1
ATOM 564 O O . LYS A 1 69 ? -2.179 8.230 -2.165 1.00 94.69 69 LYS A O 1
ATOM 569 N N . GLN A 1 70 ? -3.216 9.638 -0.769 1.00 95.56 70 GLN A N 1
ATOM 570 C CA . GLN A 1 70 ? -1.968 10.152 -0.192 1.00 95.56 70 GLN A CA 1
ATOM 571 C C . GLN A 1 70 ? -1.238 9.091 0.634 1.00 95.56 70 GLN A C 1
ATOM 573 O O . GLN A 1 70 ? -0.022 8.948 0.530 1.00 95.56 70 GLN A O 1
ATOM 578 N N . LEU A 1 71 ? -1.971 8.345 1.461 1.00 96.94 71 LEU A N 1
ATOM 579 C CA . LEU A 1 71 ? -1.393 7.295 2.293 1.00 96.94 71 LEU A CA 1
ATOM 580 C C . LEU A 1 71 ? -1.016 6.074 1.446 1.00 96.94 71 LEU A C 1
ATOM 582 O O . LEU A 1 71 ? 0.046 5.491 1.646 1.00 96.94 71 LEU A O 1
ATOM 586 N N . MET A 1 72 ? -1.857 5.729 0.471 1.00 98.19 72 MET A N 1
ATOM 587 C CA . MET A 1 72 ? -1.619 4.639 -0.467 1.00 98.19 72 MET A CA 1
ATOM 588 C C . MET A 1 72 ? -0.378 4.900 -1.319 1.00 98.19 72 MET A C 1
ATOM 590 O O . MET A 1 72 ? 0.477 4.028 -1.415 1.00 98.19 72 MET A O 1
AT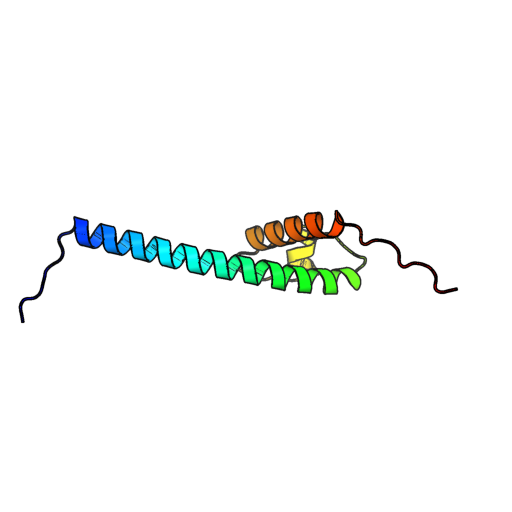OM 594 N N . GLN A 1 73 ? -0.229 6.106 -1.875 1.00 97.62 73 GLN A N 1
ATOM 595 C CA . GLN A 1 73 ? 0.956 6.468 -2.650 1.00 97.62 73 GLN A CA 1
ATOM 596 C C . GLN A 1 73 ? 2.235 6.325 -1.822 1.00 97.62 73 GLN A C 1
ATOM 598 O O . GLN A 1 73 ? 3.201 5.741 -2.304 1.00 97.62 73 GLN A O 1
ATOM 603 N N . LYS A 1 74 ? 2.238 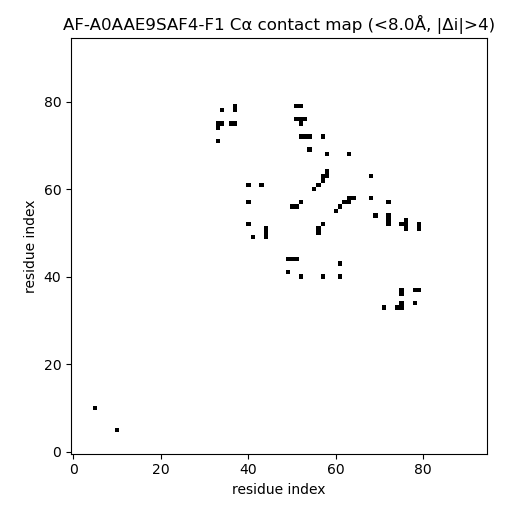6.803 -0.571 1.00 97.62 74 LYS A N 1
ATOM 604 C CA . LYS A 1 74 ? 3.382 6.626 0.335 1.00 97.62 74 LYS A CA 1
ATOM 605 C C . LYS A 1 74 ? 3.691 5.150 0.566 1.00 97.62 74 LYS A C 1
ATOM 607 O O . LYS A 1 74 ? 4.838 4.751 0.438 1.00 97.62 74 LYS A O 1
ATOM 612 N N . ALA A 1 75 ? 2.676 4.332 0.847 1.00 98.06 75 ALA A N 1
ATOM 613 C CA . ALA A 1 75 ? 2.869 2.897 1.040 1.00 98.06 75 ALA A CA 1
ATOM 614 C C . ALA A 1 75 ? 3.456 2.218 -0.211 1.00 98.06 75 ALA A C 1
ATOM 616 O O . ALA A 1 75 ? 4.377 1.414 -0.098 1.00 98.06 75 ALA A O 1
ATOM 617 N N . VAL A 1 76 ? 2.963 2.565 -1.402 1.00 97.75 76 VAL A N 1
ATOM 618 C CA . VAL A 1 76 ? 3.481 2.039 -2.674 1.00 97.75 76 VAL A CA 1
ATOM 619 C C . VAL A 1 76 ? 4.917 2.501 -2.929 1.00 97.75 76 VAL A C 1
ATOM 621 O O . VAL A 1 76 ? 5.721 1.707 -3.410 1.00 97.75 76 VAL A O 1
ATOM 624 N N . LEU A 1 77 ? 5.261 3.741 -2.575 1.00 97.38 77 LEU A N 1
ATOM 625 C CA . LEU A 1 77 ? 6.622 4.268 -2.680 1.00 97.38 77 LEU A CA 1
ATOM 626 C C . LEU A 1 77 ? 7.602 3.525 -1.762 1.00 97.38 77 LEU A C 1
ATOM 628 O O . LEU A 1 77 ? 8.665 3.118 -2.217 1.00 97.38 77 LEU A O 1
ATOM 632 N N . GLU A 1 78 ? 7.22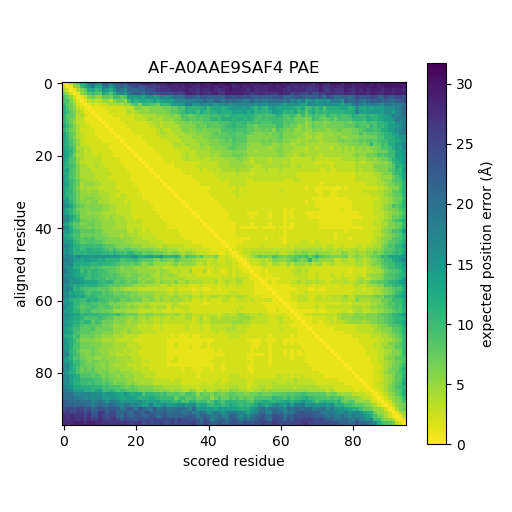5 3.271 -0.509 1.00 97.81 78 GLU A N 1
ATOM 633 C CA . GLU A 1 78 ? 8.047 2.487 0.426 1.00 97.81 78 GLU A CA 1
ATOM 634 C C . GLU A 1 78 ? 8.257 1.048 -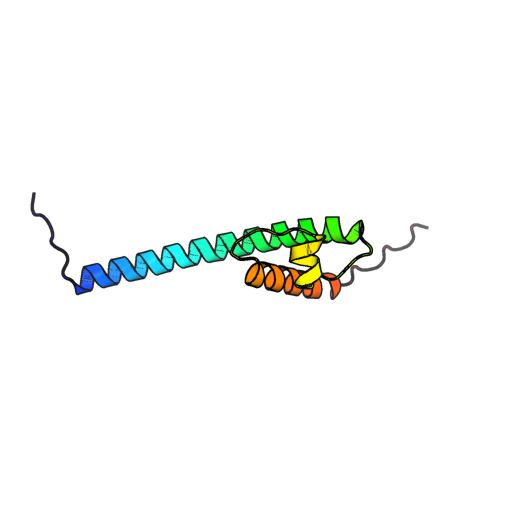0.076 1.00 97.81 78 GLU A C 1
ATOM 636 O O . GLU A 1 78 ? 9.370 0.523 -0.043 1.00 97.81 78 GLU A O 1
ATOM 641 N N . ILE A 1 79 ? 7.204 0.411 -0.608 1.00 97.50 79 ILE A N 1
ATOM 642 C CA . ILE A 1 79 ? 7.305 -0.926 -1.218 1.00 97.50 79 ILE A CA 1
ATOM 643 C C . ILE A 1 79 ? 8.220 -0.889 -2.449 1.00 97.50 79 ILE A C 1
ATOM 645 O O . ILE A 1 79 ? 9.036 -1.793 -2.625 1.00 97.50 79 ILE A O 1
ATOM 649 N N . TRP A 1 80 ? 8.107 0.147 -3.286 1.00 96.12 80 TRP A N 1
ATOM 650 C CA . TRP A 1 80 ? 8.990 0.365 -4.431 1.00 96.12 80 TRP A CA 1
ATOM 651 C C . TRP A 1 80 ? 10.449 0.440 -3.974 1.00 96.12 80 TRP A C 1
ATOM 653 O O . TRP A 1 80 ? 11.263 -0.378 -4.397 1.00 96.12 80 TRP A O 1
ATOM 663 N N . HIS A 1 81 ? 10.788 1.353 -3.061 1.00 96.06 81 HIS A N 1
ATOM 664 C CA . HIS A 1 81 ? 12.159 1.490 -2.553 1.00 96.06 81 HIS A CA 1
ATOM 665 C C . HIS A 1 81 ? 12.693 0.192 -1.960 1.00 96.06 81 HIS A C 1
ATOM 667 O O . HIS A 1 81 ? 13.817 -0.197 -2.274 1.00 96.06 81 HIS A O 1
ATOM 673 N N . LEU A 1 82 ? 11.882 -0.509 -1.165 1.00 95.94 82 LEU A N 1
ATOM 674 C CA . LEU A 1 82 ? 12.268 -1.791 -0.592 1.00 95.94 82 LEU A CA 1
ATOM 675 C C . LEU A 1 82 ? 12.605 -2.810 -1.683 1.00 95.94 82 LEU A C 1
ATOM 677 O O . LEU A 1 82 ? 13.710 -3.343 -1.687 1.00 95.94 82 LEU A O 1
ATOM 681 N N . VAL A 1 83 ? 11.691 -3.074 -2.618 1.00 93.81 83 VAL A N 1
ATOM 682 C CA . VAL A 1 83 ? 11.877 -4.128 -3.628 1.00 93.81 83 VAL A CA 1
ATOM 683 C C . VAL A 1 83 ? 13.028 -3.796 -4.578 1.00 93.81 83 VAL A C 1
ATOM 685 O O . VAL A 1 83 ? 13.837 -4.672 -4.870 1.00 93.81 83 VAL A O 1
ATOM 688 N N . PHE A 1 84 ? 13.152 -2.540 -5.013 1.00 90.62 84 PHE A N 1
ATOM 689 C CA . PHE A 1 84 ? 14.227 -2.121 -5.918 1.00 90.62 84 PHE A CA 1
ATOM 690 C C . PHE A 1 84 ? 15.595 -1.981 -5.235 1.00 90.62 84 PHE A C 1
ATOM 692 O O . PHE A 1 84 ? 16.609 -1.927 -5.929 1.00 90.62 84 PHE A O 1
ATOM 699 N N . SER A 1 85 ? 15.655 -1.970 -3.898 1.00 92.81 85 SER A N 1
ATOM 700 C CA . SER A 1 85 ? 16.924 -2.067 -3.162 1.00 92.81 85 SER A CA 1
ATOM 701 C C . SER A 1 85 ? 17.504 -3.487 -3.133 1.00 92.81 85 SER A C 1
ATOM 703 O O . SER A 1 85 ? 18.689 -3.666 -2.847 1.00 92.81 85 SER A O 1
ATOM 705 N N . LEU A 1 86 ? 16.691 -4.505 -3.432 1.00 92.75 86 LEU A N 1
ATOM 706 C CA . LEU A 1 86 ? 17.090 -5.907 -3.392 1.00 92.75 86 LEU A CA 1
ATOM 707 C C . LEU A 1 86 ? 17.602 -6.352 -4.768 1.00 92.75 86 LEU A C 1
ATOM 709 O O . LEU A 1 86 ? 16.977 -6.096 -5.794 1.00 92.75 86 LEU A O 1
ATOM 713 N N . GLN A 1 87 ? 18.726 -7.067 -4.791 1.00 86.50 87 GLN A N 1
ATOM 714 C CA . GLN A 1 87 ? 19.267 -7.686 -6.003 1.00 86.50 87 GLN A CA 1
ATOM 715 C C . GLN A 1 87 ? 19.147 -9.205 -5.906 1.00 86.50 87 GLN A C 1
ATOM 717 O O . GLN A 1 87 ? 19.576 -9.808 -4.922 1.00 86.50 87 GLN A O 1
ATOM 722 N N . ILE A 1 88 ? 18.581 -9.830 -6.940 1.00 85.38 88 ILE A N 1
ATOM 723 C CA . ILE A 1 88 ? 18.620 -11.287 -7.082 1.00 85.38 88 ILE A CA 1
ATOM 724 C C . ILE A 1 88 ? 19.989 -11.712 -7.637 1.00 85.38 88 ILE A C 1
ATOM 726 O O . ILE A 1 88 ? 20.554 -10.999 -8.472 1.00 85.38 88 ILE A O 1
ATOM 730 N N . PRO A 1 89 ? 20.554 -12.844 -7.184 1.00 82.81 89 PRO A N 1
ATOM 731 C CA . PRO A 1 89 ? 21.824 -13.332 -7.705 1.00 82.81 89 PRO A CA 1
ATOM 732 C C . PRO A 1 89 ? 21.708 -13.632 -9.202 1.00 82.81 89 PRO A C 1
ATOM 734 O O . PRO A 1 89 ? 20.705 -14.181 -9.656 1.00 82.81 89 PRO A O 1
ATOM 737 N N . MET A 1 90 ? 22.753 -13.290 -9.959 1.00 80.62 90 MET A N 1
ATOM 738 C CA . MET A 1 90 ? 22.836 -13.629 -11.378 1.00 80.62 90 MET A CA 1
ATOM 739 C C . MET A 1 90 ? 22.735 -15.143 -11.574 1.00 80.62 90 MET A C 1
ATOM 741 O O . MET A 1 90 ? 23.414 -15.914 -10.889 1.00 80.62 90 MET A O 1
ATOM 745 N N . GLU A 1 91 ? 21.924 -15.564 -12.543 1.00 80.00 91 GLU A N 1
ATOM 746 C CA . GLU A 1 91 ? 21.900 -16.957 -12.974 1.00 80.00 91 GLU A CA 1
ATOM 747 C C . GLU A 1 91 ? 23.288 -17.354 -13.492 1.00 80.00 91 GLU A C 1
ATOM 749 O O . GLU A 1 91 ? 23.947 -16.600 -14.215 1.00 80.00 91 GLU A O 1
ATOM 754 N N . LYS A 1 92 ? 23.761 -18.540 -13.094 1.00 76.19 92 LYS A N 1
ATOM 755 C CA . LYS A 1 92 ? 25.004 -19.081 -13.647 1.00 76.19 92 LYS A CA 1
ATOM 756 C C . LYS A 1 92 ? 24.767 -19.365 -15.132 1.00 76.19 92 LYS A C 1
ATOM 758 O O . LYS A 1 92 ? 23.760 -20.006 -15.439 1.00 76.19 92 LYS A O 1
ATOM 763 N N . PRO A 1 93 ? 25.665 -18.940 -16.037 1.00 72.81 93 PRO A N 1
ATOM 764 C CA . PRO A 1 93 ? 25.548 -19.311 -17.439 1.00 72.81 93 PRO A CA 1
ATOM 765 C C . PRO A 1 93 ? 25.500 -20.839 -17.535 1.00 72.81 93 PRO A C 1
ATOM 767 O O . PRO A 1 93 ? 26.332 -21.529 -16.943 1.00 72.81 93 PRO A O 1
ATOM 770 N N . GLN A 1 94 ? 24.486 -21.363 -18.222 1.00 69.75 94 GLN A N 1
ATOM 771 C CA . GLN A 1 94 ? 24.443 -22.777 -18.575 1.00 69.75 94 GLN A CA 1
ATOM 772 C C . GLN A 1 94 ? 25.535 -23.006 -19.626 1.00 69.75 94 GLN A C 1
ATOM 774 O O . GLN A 1 94 ? 25.498 -22.384 -20.687 1.00 69.75 94 GLN A O 1
ATOM 779 N N . CYS A 1 95 ? 26.542 -23.808 -19.266 1.00 53.88 95 CYS A N 1
ATOM 780 C CA . CYS A 1 95 ? 27.592 -24.268 -20.175 1.00 53.88 95 CYS A CA 1
ATOM 781 C C . CYS A 1 95 ? 27.035 -25.230 -21.225 1.00 53.88 95 CYS A C 1
ATOM 783 O O . CYS A 1 95 ? 26.175 -26.061 -20.848 1.00 53.88 95 CYS A O 1
#